Protein AF-A0A6G7ZWE4-F1 (afdb_monomer_lite)

Structure (mmCIF, N/CA/C/O backbone):
data_AF-A0A6G7ZWE4-F1
#
_entry.id   AF-A0A6G7ZWE4-F1
#
loop_
_atom_site.group_PDB
_atom_site.id
_atom_site.type_symbol
_atom_site.label_atom_id
_atom_site.label_alt_id
_atom_site.label_comp_id
_atom_site.label_asym_id
_atom_site.label_entity_id
_atom_site.label_seq_id
_atom_site.pdbx_PDB_ins_code
_atom_site.Cartn_x
_atom_site.Cartn_y
_atom_site.Cartn_z
_atom_site.occupancy
_atom_site.B_iso_or_equiv
_atom_site.auth_seq_id
_atom_site.auth_comp_id
_atom_site.auth_asym_id
_atom_site.auth_atom_id
_atom_site.pdbx_PDB_model_num
ATOM 1 N N . MET A 1 1 ? -1.636 15.949 -19.384 1.00 43.81 1 MET A N 1
ATOM 2 C CA . MET A 1 1 ? -1.842 14.744 -18.552 1.00 43.81 1 MET A CA 1
ATOM 3 C C . MET A 1 1 ? -0.814 13.709 -18.987 1.00 43.81 1 MET A C 1
ATOM 5 O O . MET A 1 1 ? -0.879 13.272 -20.126 1.00 43.81 1 MET A O 1
ATOM 9 N N . ASN A 1 2 ? 0.184 13.415 -18.146 1.00 44.97 2 ASN A N 1
ATOM 10 C CA . ASN A 1 2 ? 1.271 12.473 -18.450 1.00 44.97 2 ASN A CA 1
ATOM 11 C C . ASN A 1 2 ? 0.770 11.028 -18.334 1.00 44.97 2 ASN A C 1
ATOM 13 O O . ASN A 1 2 ? 0.866 10.404 -17.281 1.00 44.97 2 ASN A O 1
ATOM 17 N N . THR A 1 3 ? 0.233 10.492 -19.422 1.00 56.72 3 THR A N 1
ATOM 18 C CA . THR A 1 3 ? -0.353 9.145 -19.495 1.00 56.72 3 THR A CA 1
ATOM 19 C C . THR A 1 3 ? 0.641 8.026 -19.157 1.00 56.72 3 THR A C 1
ATOM 21 O O . THR A 1 3 ? 0.241 6.989 -18.636 1.00 56.72 3 THR A O 1
ATOM 24 N N . SER A 1 4 ? 1.941 8.232 -19.391 1.00 59.88 4 SER A N 1
ATOM 25 C CA . SER A 1 4 ? 2.980 7.220 -19.147 1.00 59.88 4 SER A CA 1
ATOM 26 C C . SER A 1 4 ? 3.257 6.968 -17.662 1.00 59.88 4 SER A C 1
ATOM 28 O O . SER A 1 4 ? 3.540 5.837 -17.284 1.00 59.88 4 SER A O 1
ATOM 30 N N . GLN A 1 5 ? 3.141 7.997 -16.814 1.00 64.31 5 GLN A N 1
ATOM 31 C CA . GLN A 1 5 ? 3.417 7.877 -15.376 1.00 64.31 5 GLN A CA 1
ATOM 32 C C . GLN A 1 5 ? 2.323 7.072 -14.661 1.00 64.31 5 GLN A C 1
ATOM 34 O O . GLN A 1 5 ? 2.614 6.234 -13.811 1.00 64.31 5 GLN A O 1
ATOM 39 N N . SER A 1 6 ? 1.064 7.271 -15.059 1.00 69.19 6 SER A N 1
ATOM 40 C CA . SER A 1 6 ? -0.072 6.512 -14.531 1.00 69.19 6 SER A CA 1
ATOM 41 C C . SER A 1 6 ? -0.009 5.027 -14.903 1.00 69.19 6 SER A C 1
ATOM 43 O O . SER A 1 6 ? -0.357 4.189 -14.080 1.00 69.19 6 SER A O 1
ATOM 45 N N . LEU A 1 7 ? 0.499 4.688 -16.094 1.00 75.19 7 LEU A N 1
ATOM 46 C CA . LEU A 1 7 ? 0.611 3.302 -16.566 1.00 75.19 7 LEU A CA 1
ATOM 47 C C . LEU A 1 7 ? 1.586 2.449 -15.739 1.00 75.19 7 LEU A C 1
ATOM 49 O O . LEU A 1 7 ? 1.312 1.272 -15.508 1.00 75.19 7 LEU A O 1
ATOM 53 N N . GLU A 1 8 ? 2.719 2.999 -15.294 1.00 78.50 8 GLU A N 1
ATOM 54 C CA . GLU A 1 8 ? 3.681 2.242 -14.473 1.00 78.50 8 GLU A CA 1
ATOM 55 C C . GLU A 1 8 ? 3.154 1.982 -13.061 1.00 78.50 8 GLU A C 1
ATOM 57 O O . GLU A 1 8 ? 3.258 0.866 -12.547 1.00 78.50 8 GLU A O 1
ATOM 62 N N . ILE A 1 9 ? 2.527 2.994 -12.463 1.00 83.00 9 ILE A N 1
ATOM 63 C CA . ILE A 1 9 ? 1.901 2.892 -11.144 1.00 83.00 9 ILE A CA 1
ATOM 64 C C . ILE A 1 9 ? 0.737 1.899 -11.189 1.00 83.00 9 ILE A C 1
ATOM 66 O O . ILE A 1 9 ? 0.645 1.017 -10.336 1.00 83.00 9 ILE A O 1
ATOM 70 N N . GLU A 1 10 ? -0.123 1.992 -12.202 1.00 83.38 10 GLU A N 1
ATOM 71 C CA . GLU A 1 10 ? -1.267 1.096 -12.369 1.00 83.38 10 GLU A CA 1
ATOM 72 C C . GLU A 1 10 ? -0.821 -0.360 -12.579 1.00 83.38 10 GLU A C 1
ATOM 74 O O . GLU A 1 10 ? -1.388 -1.274 -11.985 1.00 83.38 10 GLU A O 1
ATOM 79 N N . LYS A 1 11 ? 0.267 -0.598 -13.322 1.00 81.88 11 LYS A N 1
ATOM 80 C CA . LYS A 1 11 ? 0.851 -1.943 -13.454 1.00 81.88 11 LYS A CA 1
ATOM 81 C C . LYS A 1 11 ? 1.455 -2.469 -12.152 1.00 81.88 11 LYS A C 1
ATOM 83 O O . LYS A 1 11 ? 1.368 -3.665 -11.887 1.00 81.88 11 LYS A O 1
ATOM 88 N N . ALA A 1 12 ? 2.102 -1.611 -11.366 1.00 81.69 12 ALA A N 1
ATOM 89 C CA . ALA A 1 12 ? 2.821 -2.025 -10.164 1.00 81.69 12 ALA A CA 1
ATOM 90 C C . ALA A 1 12 ? 1.908 -2.210 -8.943 1.00 81.69 12 ALA A C 1
ATOM 92 O O . ALA A 1 12 ? 2.108 -3.148 -8.172 1.00 81.69 12 ALA A O 1
ATOM 93 N N . ILE A 1 13 ? 0.947 -1.302 -8.752 1.00 86.56 13 ILE A N 1
ATOM 94 C CA . ILE A 1 13 ? 0.083 -1.236 -7.566 1.00 86.56 13 ILE A CA 1
ATOM 95 C C . ILE A 1 13 ? -1.390 -0.934 -7.895 1.00 86.56 13 ILE A C 1
ATOM 97 O O . ILE A 1 13 ? -2.166 -0.674 -6.983 1.00 86.56 13 ILE A O 1
ATOM 101 N N . GLY A 1 14 ? -1.826 -0.987 -9.156 1.00 8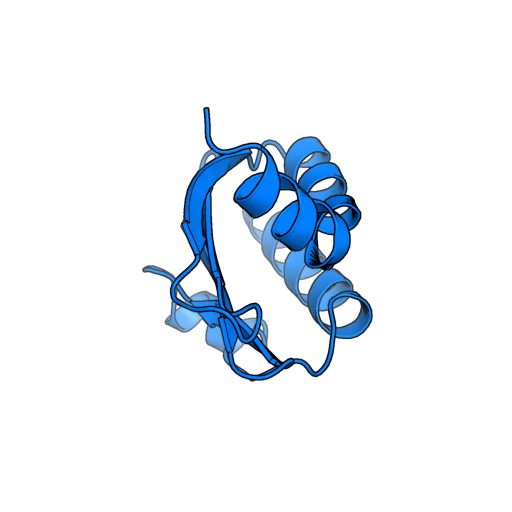7.50 14 GLY A N 1
ATOM 102 C CA . GLY A 1 14 ? -3.227 -0.746 -9.537 1.00 87.50 14 GLY A CA 1
ATOM 103 C C . GLY A 1 14 ? -4.252 -1.613 -8.791 1.00 87.50 14 GLY A C 1
ATOM 104 O O . GLY A 1 14 ? -5.226 -1.060 -8.277 1.00 87.50 14 GLY A O 1
ATOM 105 N N . PRO A 1 15 ? -4.035 -2.936 -8.640 1.00 88.06 15 PRO A N 1
ATOM 106 C CA . PRO A 1 15 ? -4.905 -3.778 -7.816 1.00 88.06 15 PRO A CA 1
ATOM 107 C C . PRO A 1 15 ? -4.970 -3.312 -6.357 1.00 88.06 15 PRO A C 1
ATOM 109 O O . PRO A 1 15 ? -6.039 -3.305 -5.755 1.00 88.06 15 PRO A O 1
ATOM 112 N N . LEU A 1 16 ? -3.841 -2.847 -5.813 1.00 87.88 16 LEU A N 1
ATOM 113 C CA . LEU A 1 16 ? -3.772 -2.335 -4.450 1.00 87.88 16 LEU A CA 1
ATOM 114 C C . LEU A 1 16 ? -4.529 -1.011 -4.303 1.00 87.88 16 LEU A C 1
ATOM 116 O O . LEU A 1 16 ? -5.232 -0.825 -3.319 1.00 87.88 16 LEU A O 1
ATOM 120 N N . ILE A 1 17 ? -4.445 -0.114 -5.291 1.00 89.31 17 ILE A N 1
ATOM 121 C CA . ILE A 1 17 ? -5.232 1.129 -5.312 1.00 89.31 17 ILE A CA 1
ATOM 122 C C . ILE A 1 17 ? -6.731 0.806 -5.275 1.00 89.31 17 ILE A C 1
ATOM 124 O O . ILE A 1 17 ? -7.469 1.433 -4.520 1.00 89.31 17 ILE A O 1
ATOM 128 N N . GLN A 1 18 ? -7.182 -0.194 -6.041 1.00 88.06 18 GLN A N 1
ATOM 129 C CA . GLN A 1 18 ? -8.584 -0.628 -6.022 1.00 88.06 18 GLN A CA 1
ATOM 130 C C . GLN A 1 18 ? -8.987 -1.235 -4.671 1.00 88.06 18 GLN A C 1
ATOM 132 O O . GLN A 1 18 ? -10.055 -0.910 -4.154 1.00 88.06 18 GLN A O 1
ATOM 137 N N . ALA A 1 19 ? -8.131 -2.069 -4.074 1.00 88.38 19 ALA A N 1
ATOM 138 C CA . ALA A 1 19 ? -8.377 -2.642 -2.752 1.00 88.38 19 ALA A CA 1
ATOM 139 C C . ALA A 1 19 ? -8.467 -1.556 -1.665 1.00 88.38 19 ALA A C 1
ATOM 141 O O . ALA A 1 19 ? -9.368 -1.582 -0.832 1.00 88.38 19 ALA A O 1
ATOM 142 N N . LEU A 1 20 ? -7.586 -0.553 -1.710 1.00 89.50 20 LEU A N 1
ATOM 143 C CA . LEU A 1 20 ? -7.602 0.592 -0.797 1.00 89.50 20 LEU A CA 1
ATOM 144 C C . LEU A 1 20 ? -8.844 1.473 -0.990 1.00 89.50 20 LEU A C 1
ATOM 146 O O . LEU A 1 20 ? -9.440 1.913 -0.006 1.00 89.50 20 LEU A O 1
ATOM 150 N N . ALA A 1 21 ? -9.287 1.671 -2.234 1.00 88.88 21 ALA A N 1
ATOM 151 C CA . ALA A 1 21 ? -10.499 2.431 -2.531 1.00 88.88 21 ALA A CA 1
ATOM 152 C C . ALA A 1 21 ? -11.756 1.795 -1.912 1.00 88.88 21 ALA A C 1
ATOM 154 O O . ALA A 1 21 ? -12.646 2.519 -1.466 1.00 88.88 21 ALA A O 1
ATOM 155 N N . ALA A 1 22 ? -11.809 0.461 -1.804 1.00 88.69 22 ALA A N 1
ATOM 156 C CA . ALA A 1 22 ? -12.889 -0.241 -1.102 1.00 88.69 22 ALA A CA 1
ATOM 157 C C . ALA A 1 22 ? -12.943 0.076 0.408 1.00 88.69 22 ALA A C 1
ATOM 159 O O . ALA A 1 22 ? -13.989 -0.093 1.028 1.00 88.69 22 ALA A O 1
ATOM 160 N N . HIS A 1 23 ? -11.845 0.578 0.979 1.00 86.94 23 HIS A N 1
ATOM 161 C CA . HIS A 1 23 ? -11.709 1.008 2.374 1.00 86.94 23 HIS A CA 1
ATOM 162 C C . HIS A 1 23 ? -11.687 2.542 2.524 1.00 86.94 23 HIS A C 1
ATOM 164 O O . HIS A 1 23 ? -11.130 3.079 3.478 1.00 86.94 23 HIS A O 1
ATOM 170 N N . SER A 1 24 ? -12.261 3.278 1.564 1.00 89.25 24 SER A N 1
ATOM 171 C CA . SER A 1 24 ? -12.285 4.753 1.561 1.00 89.25 24 SER A CA 1
ATOM 172 C C . SER A 1 24 ? -10.898 5.414 1.616 1.00 89.25 24 SER A C 1
ATOM 174 O O . SER A 1 24 ? -10.766 6.557 2.056 1.00 89.25 24 SER A O 1
ATOM 176 N N . ILE A 1 25 ? -9.854 4.718 1.158 1.00 91.31 25 ILE A N 1
ATOM 177 C CA . ILE A 1 25 ? -8.507 5.268 1.007 1.00 91.31 25 ILE A CA 1
ATOM 178 C C . ILE A 1 25 ? -8.286 5.589 -0.465 1.00 91.31 25 ILE A C 1
ATOM 180 O O . ILE A 1 25 ? -8.340 4.710 -1.324 1.00 91.31 25 ILE A O 1
ATOM 184 N N . ILE A 1 26 ? -7.996 6.853 -0.758 1.00 90.94 26 ILE A N 1
ATOM 185 C CA . ILE A 1 26 ? -7.786 7.334 -2.122 1.00 90.94 26 ILE A CA 1
ATOM 186 C C . ILE A 1 26 ? -6.342 7.776 -2.330 1.00 90.94 26 ILE A C 1
ATOM 188 O O . ILE A 1 26 ? -5.703 8.321 -1.428 1.00 90.94 26 ILE A O 1
ATOM 192 N N . ALA A 1 27 ? -5.825 7.569 -3.539 1.00 91.00 27 ALA A N 1
ATOM 193 C CA . ALA A 1 27 ? -4.565 8.171 -3.947 1.00 91.00 27 ALA A CA 1
ATOM 194 C C . ALA A 1 27 ? -4.775 9.681 -4.151 1.00 91.00 27 ALA A C 1
ATOM 196 O O . ALA A 1 27 ? -5.611 10.093 -4.953 1.00 91.00 27 ALA A O 1
ATOM 197 N N . VAL A 1 28 ? -4.021 10.503 -3.424 1.00 90.44 28 VAL A N 1
ATOM 198 C CA . VAL A 1 28 ? -4.110 11.976 -3.468 1.00 90.44 28 VAL A CA 1
ATOM 199 C C . VAL A 1 28 ? -2.957 12.623 -4.227 1.00 90.44 28 VAL A C 1
ATOM 201 O O . VAL A 1 28 ? -3.020 13.800 -4.570 1.00 90.44 28 VAL A O 1
ATOM 204 N N . GLY A 1 29 ? -1.901 11.865 -4.510 1.00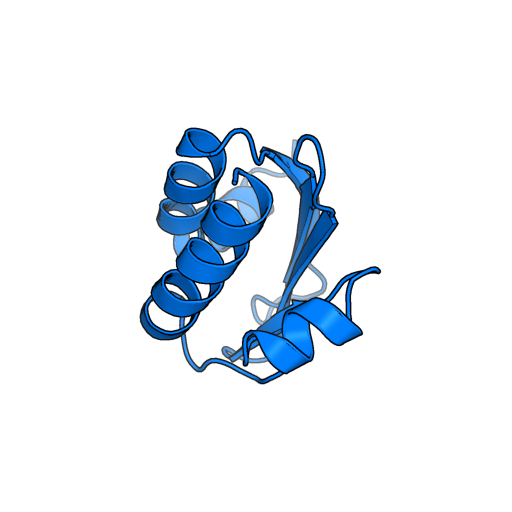 87.50 29 GLY A N 1
ATOM 205 C CA . GLY A 1 29 ? -0.757 12.349 -5.268 1.00 87.50 29 GLY A CA 1
ATOM 206 C C . GLY A 1 29 ? 0.118 11.203 -5.740 1.00 87.50 29 GLY A C 1
ATOM 207 O O . GLY A 1 29 ? 0.182 10.154 -5.104 1.00 87.50 29 GLY A O 1
ATOM 208 N N . SER A 1 30 ? 0.797 11.408 -6.861 1.00 89.44 30 SER A N 1
ATOM 209 C CA . SER A 1 30 ? 1.816 10.480 -7.336 1.00 89.44 30 SER A CA 1
ATOM 210 C C . SER A 1 30 ? 2.980 11.238 -7.951 1.00 89.44 30 SER A C 1
ATOM 212 O O . SER A 1 30 ? 2.791 12.272 -8.592 1.00 89.44 30 SER A O 1
ATOM 214 N N . GLN A 1 31 ? 4.181 10.722 -7.736 1.00 87.31 31 GLN A N 1
ATOM 215 C CA . GLN A 1 31 ? 5.416 11.257 -8.278 1.00 87.31 31 GLN A CA 1
ATOM 216 C C . GLN A 1 31 ? 6.262 10.094 -8.780 1.00 87.31 31 GLN A C 1
ATOM 218 O O . GLN A 1 31 ? 6.569 9.179 -8.027 1.00 87.31 31 GLN A O 1
ATOM 223 N N . VAL A 1 32 ? 6.644 10.128 -10.051 1.00 83.62 32 VAL A N 1
ATOM 224 C CA . VAL A 1 32 ? 7.623 9.192 -10.617 1.00 83.62 32 VAL A CA 1
ATOM 225 C C . VAL A 1 32 ? 8.962 9.913 -10.640 1.00 83.62 32 VAL A C 1
ATOM 227 O O . VAL A 1 32 ? 9.041 11.014 -11.189 1.00 83.62 32 VAL A O 1
ATOM 230 N N . SER A 1 33 ? 9.978 9.332 -10.006 1.00 76.44 33 SER A N 1
ATOM 231 C CA . SER A 1 33 ? 11.267 10.002 -9.798 1.00 76.44 33 SER A CA 1
ATOM 232 C C . SER A 1 33 ? 12.256 9.784 -10.942 1.00 76.44 33 SER A C 1
ATOM 234 O O . SER A 1 33 ? 13.059 10.674 -11.207 1.00 76.44 33 SER A O 1
ATOM 236 N N . ASP A 1 34 ? 12.208 8.651 -11.651 1.00 73.56 34 ASP A N 1
ATOM 237 C CA . ASP A 1 34 ? 13.189 8.339 -12.698 1.00 73.56 34 ASP A CA 1
ATOM 238 C C . ASP A 1 34 ? 12.749 7.207 -13.649 1.00 73.56 34 ASP A C 1
ATOM 240 O O . ASP A 1 34 ? 11.686 6.608 -13.499 1.00 73.56 34 ASP A O 1
ATOM 244 N N . SER A 1 35 ? 13.588 6.925 -14.655 1.00 67.31 35 SER A N 1
ATOM 245 C CA . SER A 1 35 ? 13.356 5.922 -15.708 1.00 67.31 35 SER A CA 1
ATOM 246 C C . SER A 1 35 ? 13.520 4.458 -15.268 1.00 67.31 35 SER A C 1
ATOM 248 O O . SER A 1 35 ? 13.249 3.565 -16.065 1.00 67.31 35 SER A O 1
ATOM 250 N N . PHE A 1 36 ? 13.953 4.185 -14.035 1.00 70.00 36 PHE A N 1
ATOM 251 C CA . PHE A 1 36 ? 14.028 2.838 -13.456 1.00 70.00 36 PHE A CA 1
ATOM 252 C C . PHE A 1 36 ? 12.714 2.410 -12.777 1.00 70.00 36 PHE A C 1
ATOM 254 O O . PHE A 1 36 ? 12.673 1.380 -12.100 1.00 70.00 36 PHE A O 1
ATOM 261 N N . GLY A 1 37 ? 11.631 3.173 -12.967 1.00 76.25 37 GLY A N 1
ATOM 262 C CA . GLY A 1 37 ? 10.302 2.836 -12.460 1.00 76.25 37 GLY A CA 1
ATOM 263 C C . GLY A 1 37 ? 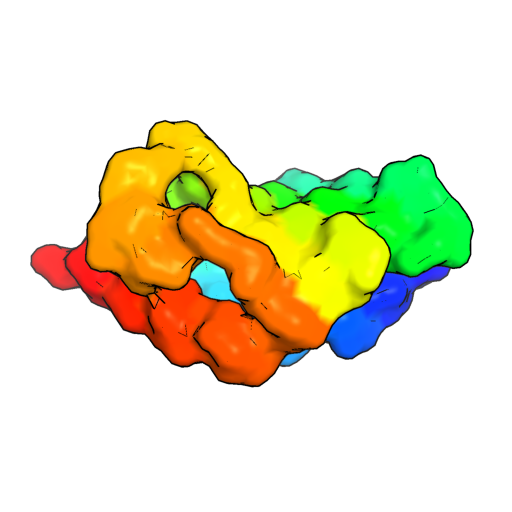10.147 3.069 -10.957 1.00 76.25 37 GLY A C 1
ATOM 264 O O . GLY A 1 37 ? 9.319 2.411 -10.321 1.00 76.25 37 GLY A O 1
ATOM 265 N N . ASN A 1 38 ? 10.943 3.971 -10.371 1.00 87.75 38 ASN A N 1
ATOM 266 C CA . ASN A 1 38 ? 10.749 4.398 -8.988 1.00 87.75 38 ASN A CA 1
ATOM 267 C C . ASN A 1 38 ? 9.637 5.435 -8.920 1.00 87.75 38 ASN A C 1
ATOM 269 O O . ASN A 1 38 ? 9.592 6.399 -9.693 1.00 87.75 38 ASN A O 1
ATOM 273 N N . PHE A 1 39 ? 8.749 5.254 -7.955 1.00 89.62 39 PHE A N 1
ATOM 274 C CA . PHE A 1 39 ? 7.620 6.143 -7.772 1.00 89.62 39 PHE A CA 1
ATOM 275 C C . PHE A 1 39 ? 7.240 6.260 -6.308 1.00 89.62 39 PHE A C 1
ATOM 277 O O . PHE A 1 39 ? 7.541 5.398 -5.491 1.00 89.62 39 PHE A O 1
ATOM 284 N N . VAL A 1 40 ? 6.510 7.316 -5.998 1.00 90.75 40 VAL A N 1
ATOM 285 C CA . VAL A 1 40 ? 5.848 7.531 -4.723 1.00 90.75 40 VAL A CA 1
ATOM 286 C C . VAL A 1 40 ? 4.383 7.792 -5.012 1.00 90.75 40 VAL A C 1
ATOM 288 O O . VAL A 1 40 ? 4.053 8.591 -5.888 1.00 90.75 40 VAL A O 1
ATOM 291 N N . VAL A 1 41 ? 3.497 7.119 -4.288 1.00 91.81 41 VAL A N 1
ATOM 292 C CA . VAL A 1 41 ? 2.058 7.377 -4.326 1.00 91.81 41 VAL A CA 1
ATOM 293 C C . VAL A 1 41 ? 1.588 7.671 -2.918 1.00 91.81 41 VAL A C 1
ATOM 295 O O . VAL A 1 41 ? 1.751 6.850 -2.022 1.00 91.81 41 VAL A O 1
ATOM 298 N N . SER A 1 42 ? 1.008 8.849 -2.738 1.00 92.69 42 SER A N 1
ATOM 299 C CA . SER A 1 42 ? 0.441 9.302 -1.476 1.00 92.69 42 SER A CA 1
ATOM 300 C C . SER A 1 42 ? -1.025 8.913 -1.404 1.00 92.69 42 SER A C 1
ATOM 302 O O . SER A 1 42 ? -1.788 9.180 -2.335 1.00 92.69 42 SER A O 1
ATOM 304 N N . PHE A 1 43 ? -1.419 8.335 -0.280 1.00 92.62 43 PHE A N 1
ATOM 305 C CA . PHE A 1 43 ? -2.768 7.887 0.013 1.00 92.62 43 PHE A CA 1
ATOM 306 C C . PHE A 1 43 ? -3.321 8.616 1.228 1.00 92.62 43 PHE A C 1
ATOM 308 O O . PHE A 1 43 ? -2.614 8.849 2.209 1.00 92.62 43 PHE A O 1
ATOM 31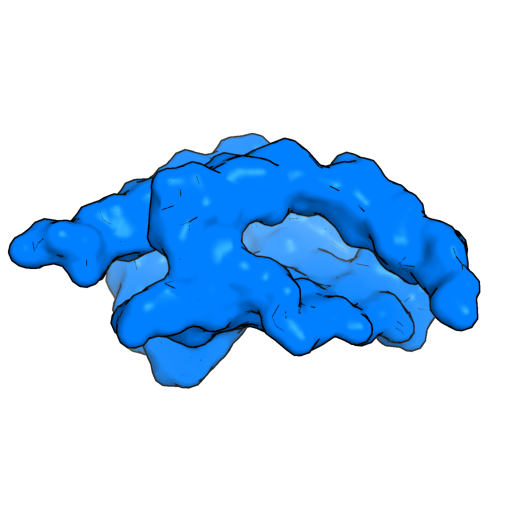5 N N . ARG A 1 44 ? -4.611 8.940 1.166 1.00 90.62 44 ARG A N 1
ATOM 316 C CA . ARG A 1 44 ? -5.351 9.551 2.264 1.00 90.62 44 ARG A CA 1
ATOM 317 C C . ARG A 1 44 ? -6.690 8.845 2.428 1.00 90.62 44 ARG A C 1
ATOM 319 O O . ARG A 1 44 ? -7.437 8.696 1.463 1.00 90.62 44 ARG A O 1
ATOM 326 N N . GLY A 1 45 ? -6.970 8.413 3.649 1.00 87.69 45 GLY A N 1
ATOM 327 C CA . GLY A 1 45 ? -8.283 7.965 4.102 1.00 87.69 45 GLY A CA 1
ATOM 328 C C . GLY A 1 45 ? -8.858 8.915 5.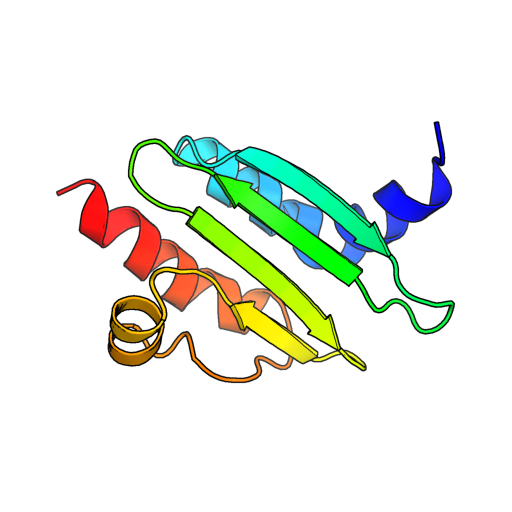152 1.00 87.69 45 GLY A C 1
ATOM 329 O O . GLY A 1 45 ? -8.285 9.967 5.429 1.00 87.69 45 GLY A O 1
ATOM 330 N N . ALA A 1 46 ? -9.982 8.530 5.760 1.00 82.44 46 ALA A N 1
ATOM 331 C CA . ALA A 1 46 ? -10.645 9.328 6.797 1.00 82.44 46 ALA A CA 1
ATOM 332 C C . ALA A 1 46 ? -9.768 9.556 8.044 1.00 82.44 46 ALA A C 1
ATOM 334 O O . ALA A 1 46 ? -9.810 10.630 8.640 1.00 82.44 46 ALA A O 1
ATOM 335 N N . SER A 1 47 ? -8.959 8.558 8.411 1.00 81.75 47 SER A N 1
ATOM 336 C CA . SER A 1 47 ? -8.128 8.581 9.624 1.00 81.75 47 SER A CA 1
ATOM 337 C C . SER A 1 47 ? -6.693 8.113 9.389 1.00 81.75 47 SER A C 1
ATOM 339 O O . SER A 1 47 ? -5.970 7.918 10.351 1.00 81.75 47 SER A O 1
ATOM 341 N N . LYS A 1 48 ? -6.290 7.902 8.130 1.00 85.06 48 LYS A N 1
ATOM 342 C CA . LYS A 1 48 ? -4.972 7.364 7.770 1.00 85.06 48 LYS A CA 1
ATOM 343 C C . LYS A 1 48 ? -4.340 8.179 6.667 1.00 85.06 48 LYS A C 1
ATOM 345 O O . LYS A 1 48 ? -4.997 8.491 5.670 1.00 85.06 48 LYS A O 1
ATOM 350 N N . GLU A 1 49 ? -3.050 8.434 6.798 1.00 90.31 49 GLU A N 1
ATOM 351 C CA . GLU A 1 49 ? -2.244 9.001 5.725 1.00 90.31 49 GLU A CA 1
ATOM 352 C C . GLU A 1 49 ? -0.931 8.236 5.613 1.00 90.31 49 GLU A C 1
ATOM 354 O O . GLU A 1 49 ? -0.189 8.082 6.581 1.00 90.31 49 GLU A O 1
ATOM 359 N N . PHE A 1 50 ? -0.647 7.739 4.414 1.00 92.38 50 PHE A N 1
ATOM 360 C CA . PHE A 1 50 ? 0.570 6.986 4.143 1.00 92.38 50 PHE A CA 1
ATOM 361 C C . PHE A 1 50 ? 0.972 7.125 2.680 1.00 92.38 50 PHE A C 1
ATOM 363 O O . PHE A 1 50 ? 0.239 7.634 1.834 1.00 92.38 50 PHE A O 1
ATOM 370 N N . GLN A 1 51 ? 2.173 6.671 2.377 1.00 92.94 51 GLN A N 1
ATOM 371 C CA . GLN A 1 51 ? 2.789 6.724 1.070 1.00 92.94 51 GLN A CA 1
ATOM 372 C C . GLN A 1 51 ? 3.331 5.344 0.734 1.00 92.94 51 GLN A C 1
ATOM 374 O O . GLN A 1 51 ? 3.936 4.683 1.576 1.00 92.94 51 GLN A O 1
ATOM 379 N N . ILE A 1 52 ? 3.137 4.923 -0.509 1.00 92.25 52 ILE A N 1
ATOM 380 C CA . ILE A 1 52 ? 3.792 3.746 -1.065 1.00 92.25 52 ILE A CA 1
ATOM 381 C C . ILE A 1 52 ? 4.922 4.236 -1.950 1.00 92.25 52 ILE A C 1
ATOM 383 O O . ILE A 1 52 ? 4.695 4.925 -2.943 1.00 92.25 52 ILE A O 1
ATOM 387 N N . ILE A 1 53 ? 6.135 3.865 -1.576 1.00 91.56 53 ILE A N 1
ATOM 388 C CA . ILE A 1 53 ? 7.364 4.214 -2.268 1.00 91.56 53 ILE A CA 1
ATOM 389 C C . ILE A 1 53 ? 7.868 2.948 -2.945 1.00 91.56 53 ILE A C 1
ATOM 391 O O . ILE A 1 53 ? 8.064 1.927 -2.292 1.00 91.56 53 ILE A O 1
ATOM 395 N N . ARG A 1 54 ? 8.080 3.006 -4.254 1.00 89.75 54 ARG A N 1
ATOM 396 C CA . ARG A 1 54 ? 8.817 1.994 -4.996 1.00 89.75 54 ARG A CA 1
ATOM 397 C C . ARG A 1 54 ? 10.242 2.477 -5.201 1.00 89.75 54 ARG A C 1
ATOM 399 O O . ARG A 1 54 ? 10.444 3.474 -5.889 1.00 89.75 54 ARG A O 1
ATOM 406 N N . ASP A 1 55 ? 11.195 1.735 -4.655 1.00 87.94 55 ASP A N 1
ATOM 407 C CA . ASP A 1 55 ? 12.626 1.949 -4.854 1.00 87.94 55 ASP A CA 1
ATOM 408 C C . ASP A 1 55 ? 13.271 0.656 -5.361 1.00 87.94 55 ASP A C 1
ATOM 410 O O . ASP A 1 55 ? 13.215 -0.384 -4.707 1.00 87.94 55 ASP A O 1
ATOM 414 N N . ARG A 1 56 ? 13.833 0.695 -6.573 1.00 83.69 56 ARG A N 1
ATOM 415 C CA . ARG A 1 56 ? 14.605 -0.393 -7.200 1.00 83.69 56 ARG A CA 1
ATOM 416 C C . ARG A 1 56 ? 13.907 -1.761 -7.161 1.00 83.69 56 ARG A C 1
ATOM 418 O O . ARG A 1 56 ? 14.538 -2.799 -6.982 1.00 83.69 56 ARG A O 1
ATOM 425 N N . GLY A 1 57 ? 12.586 -1.761 -7.352 1.00 83.38 57 GLY A N 1
ATOM 426 C CA . GLY A 1 57 ? 11.748 -2.966 -7.354 1.00 83.38 57 GLY A CA 1
ATOM 427 C C . GLY A 1 57 ? 11.218 -3.390 -5.983 1.00 83.38 57 GLY A C 1
ATOM 428 O O . GLY A 1 57 ? 10.370 -4.275 -5.926 1.00 83.38 57 GLY A O 1
ATOM 429 N N . GLN A 1 58 ? 11.644 -2.737 -4.904 1.00 89.31 58 GLN A N 1
ATOM 430 C CA . GLN A 1 58 ? 11.087 -2.914 -3.569 1.00 89.31 58 GLN A CA 1
ATOM 431 C C . GLN A 1 58 ? 9.984 -1.887 -3.313 1.00 89.31 58 GLN A C 1
ATOM 433 O O . GLN A 1 58 ? 10.039 -0.767 -3.812 1.00 89.31 58 GLN A O 1
ATOM 438 N N . LEU A 1 59 ? 8.977 -2.275 -2.538 1.00 90.94 59 LEU A N 1
ATOM 439 C CA . LEU A 1 59 ? 7.906 -1.411 -2.059 1.00 90.94 59 LEU A CA 1
ATOM 440 C C . LEU A 1 59 ? 8.108 -1.128 -0.575 1.00 90.94 59 LEU A C 1
ATOM 442 O O . LEU A 1 59 ? 8.377 -2.037 0.205 1.00 90.94 59 LEU A O 1
ATOM 446 N N . ILE A 1 60 ? 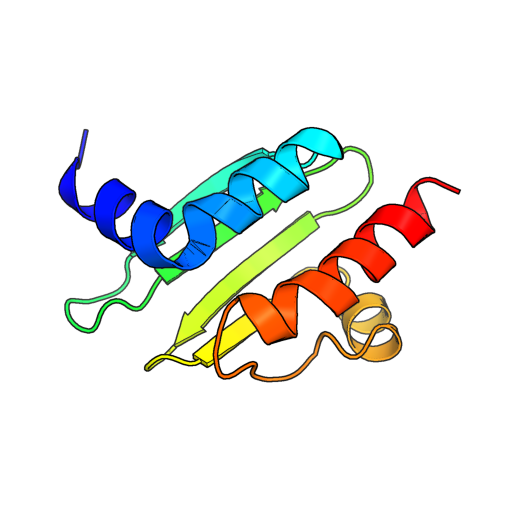7.952 0.125 -0.186 1.00 91.44 60 ILE A N 1
ATOM 447 C CA . ILE A 1 60 ? 8.105 0.605 1.181 1.00 91.44 60 ILE A CA 1
ATOM 448 C C . ILE A 1 60 ? 6.856 1.410 1.517 1.00 91.44 60 ILE A C 1
ATOM 450 O O . ILE A 1 60 ? 6.382 2.193 0.691 1.00 91.44 60 ILE A O 1
ATOM 454 N N . VAL A 1 61 ? 6.327 1.225 2.725 1.00 92.44 61 VAL A N 1
ATOM 455 C CA . VAL A 1 61 ? 5.264 2.083 3.252 1.00 92.44 61 VAL A CA 1
ATOM 456 C C . VAL A 1 61 ? 5.887 3.112 4.178 1.00 92.44 61 VAL A C 1
ATOM 458 O O . VAL A 1 61 ? 6.542 2.762 5.157 1.00 92.44 61 VAL A O 1
ATOM 461 N N . GLY A 1 62 ? 5.696 4.383 3.848 1.00 90.25 62 GLY A N 1
ATOM 462 C CA . GLY A 1 62 ? 6.103 5.517 4.669 1.00 90.25 62 GLY A CA 1
ATOM 463 C C . GLY A 1 62 ? 4.901 6.371 5.045 1.00 90.25 62 GLY A C 1
ATOM 464 O O . GLY A 1 62 ? 3.824 6.220 4.479 1.00 90.25 62 GLY A O 1
ATOM 465 N N . GLY A 1 63 ? 5.066 7.284 5.993 1.00 87.00 63 GLY A N 1
ATOM 466 C CA . GLY A 1 63 ? 4.003 8.211 6.363 1.00 87.00 63 GLY A CA 1
ATOM 467 C C . GLY A 1 63 ? 4.209 8.832 7.740 1.00 87.00 63 GLY A C 1
ATOM 468 O O . GLY A 1 63 ? 5.133 8.441 8.456 1.00 87.00 63 GLY A O 1
ATOM 469 N N . PRO A 1 64 ? 3.347 9.790 8.115 1.00 82.12 64 PRO A N 1
ATOM 470 C CA . PRO A 1 64 ? 3.356 10.400 9.443 1.00 82.12 64 PRO A CA 1
ATOM 471 C C . PRO A 1 64 ? 3.123 9.379 10.571 1.00 82.12 64 PRO A C 1
ATOM 473 O O . PRO A 1 64 ? 3.681 9.529 11.654 1.00 82.12 64 PRO A O 1
ATOM 476 N N . GLU A 1 65 ? 2.371 8.304 10.315 1.00 83.06 65 GLU A N 1
ATOM 477 C CA . GLU A 1 65 ? 2.039 7.252 11.291 1.00 83.06 65 GLU A CA 1
ATOM 478 C C . GLU A 1 65 ? 3.132 6.167 11.399 1.00 83.06 65 GLU A C 1
ATOM 480 O O . GLU A 1 65 ? 2.851 4.970 11.470 1.00 83.06 65 GLU A O 1
ATOM 485 N N . GLN A 1 66 ? 4.409 6.565 11.400 1.00 83.94 66 GLN A N 1
ATOM 486 C CA . GLN A 1 66 ? 5.550 5.639 11.352 1.00 83.94 66 GLN A CA 1
ATOM 487 C C . GLN A 1 66 ? 5.517 4.579 12.465 1.00 83.94 66 GLN A C 1
ATOM 489 O O . GLN A 1 66 ? 5.793 3.409 12.209 1.00 83.94 66 GLN A O 1
ATOM 494 N N . GLN A 1 67 ? 5.152 4.969 13.689 1.00 84.69 67 GLN A N 1
ATOM 495 C CA . GLN A 1 67 ? 5.104 4.055 14.832 1.00 84.69 67 GLN A CA 1
ATOM 496 C C . GLN A 1 67 ? 4.017 2.980 14.670 1.00 84.69 67 GLN A C 1
ATOM 498 O O . GLN A 1 67 ? 4.228 1.824 15.032 1.00 84.69 67 GLN A O 1
ATOM 503 N N . GLU A 1 68 ? 2.871 3.328 14.085 1.00 85.69 68 GLU A N 1
ATOM 504 C CA . GLU A 1 68 ? 1.803 2.364 13.802 1.00 85.69 68 GLU A CA 1
ATOM 505 C C . GLU A 1 68 ? 2.167 1.439 12.644 1.00 85.69 68 GLU A C 1
ATOM 507 O O . GLU A 1 68 ? 1.901 0.238 12.706 1.00 85.69 68 GLU A O 1
ATOM 512 N N . LEU A 1 69 ? 2.824 1.977 11.614 1.00 86.94 69 LEU A N 1
ATOM 513 C CA . LEU A 1 69 ? 3.357 1.187 10.507 1.00 86.94 69 LEU A CA 1
ATOM 514 C C . LEU A 1 69 ? 4.413 0.187 10.998 1.00 86.94 69 LEU A C 1
ATOM 516 O O . LEU A 1 69 ? 4.427 -0.959 10.552 1.00 86.94 69 LEU A O 1
ATOM 520 N N . GLU A 1 70 ? 5.267 0.577 11.944 1.00 88.31 70 GLU A N 1
ATOM 521 C CA . GLU A 1 70 ? 6.252 -0.321 12.552 1.00 88.31 70 GLU A CA 1
ATOM 522 C C . GLU A 1 70 ? 5.580 -1.437 13.360 1.00 88.31 70 GLU A C 1
ATOM 524 O O . GLU A 1 70 ? 5.878 -2.613 13.145 1.00 88.31 70 GLU A O 1
ATOM 529 N N . GLN A 1 71 ? 4.600 -1.102 14.207 1.00 87.12 71 GLN A N 1
ATOM 530 C CA . GLN A 1 71 ? 3.827 -2.100 14.959 1.00 87.12 71 GLN A CA 1
ATOM 531 C C . GLN A 1 71 ? 3.031 -3.049 14.054 1.00 87.12 71 GLN A C 1
ATOM 533 O O . GLN A 1 71 ? 2.795 -4.201 14.420 1.00 87.12 71 GLN A O 1
ATOM 538 N N . ALA A 1 72 ? 2.617 -2.583 12.876 1.00 86.12 72 ALA A N 1
ATOM 539 C CA . ALA A 1 72 ? 1.954 -3.395 11.863 1.00 86.12 72 ALA A CA 1
ATOM 540 C C . ALA A 1 72 ? 2.926 -4.213 10.991 1.00 86.12 72 ALA A C 1
ATOM 542 O O . ALA A 1 72 ? 2.482 -4.949 10.110 1.00 86.12 72 ALA A O 1
ATOM 543 N N . GLY A 1 73 ? 4.242 -4.087 11.196 1.00 86.94 73 GLY A N 1
ATOM 544 C CA . GLY A 1 73 ? 5.255 -4.754 10.375 1.00 86.94 73 GLY A CA 1
ATOM 545 C C . GLY A 1 73 ? 5.351 -4.211 8.944 1.00 86.94 73 GLY A C 1
ATOM 546 O O . GLY A 1 73 ? 5.895 -4.887 8.071 1.00 86.94 73 GLY A O 1
ATOM 547 N N . LEU A 1 74 ? 4.825 -3.007 8.698 1.00 89.94 74 LEU A N 1
ATOM 548 C CA . LEU A 1 74 ? 4.854 -2.293 7.417 1.00 89.94 74 LEU A CA 1
ATOM 549 C C . LEU A 1 74 ? 6.102 -1.426 7.241 1.00 89.94 74 LEU A C 1
ATOM 551 O O . LEU A 1 74 ? 6.422 -1.044 6.116 1.00 89.94 74 LEU A O 1
ATOM 555 N N . PHE A 1 75 ? 6.841 -1.162 8.322 1.00 86.94 75 PHE A N 1
ATOM 556 C CA . PHE A 1 75 ? 8.106 -0.427 8.288 1.00 86.94 75 PHE A CA 1
ATOM 557 C C . PHE A 1 75 ? 9.274 -1.309 7.803 1.00 86.94 75 PHE A C 1
ATOM 559 O O . PHE A 1 75 ? 10.258 -1.546 8.500 1.00 86.94 75 PHE A O 1
ATOM 566 N N . ARG A 1 76 ? 9.135 -1.868 6.598 1.00 88.62 76 ARG A N 1
ATOM 567 C CA . ARG A 1 76 ? 10.145 -2.696 5.927 1.00 88.62 76 ARG A CA 1
ATOM 568 C C . ARG A 1 76 ? 9.994 -2.616 4.412 1.00 88.62 76 ARG A C 1
ATOM 570 O O . ARG A 1 76 ? 8.953 -2.220 3.896 1.00 88.62 76 ARG A O 1
ATOM 577 N N . ALA A 1 77 ? 11.026 -3.060 3.702 1.00 90.44 77 ALA A N 1
ATOM 578 C CA . ALA A 1 77 ? 10.943 -3.287 2.269 1.00 90.44 77 ALA A CA 1
ATOM 579 C C . ALA A 1 77 ? 10.198 -4.599 1.967 1.00 90.44 77 ALA A C 1
ATOM 581 O O . ALA A 1 77 ? 10.474 -5.650 2.561 1.00 90.44 77 ALA A O 1
ATOM 582 N N . PHE A 1 78 ? 9.277 -4.530 1.013 1.00 90.69 78 PHE A N 1
ATOM 583 C CA . PHE A 1 78 ? 8.544 -5.652 0.445 1.00 90.69 78 PHE A CA 1
ATOM 584 C C . PHE A 1 78 ? 9.023 -5.880 -0.991 1.00 90.69 78 PHE A C 1
ATOM 586 O O . PHE A 1 78 ? 9.120 -4.924 -1.758 1.00 90.69 78 PHE A O 1
ATOM 593 N N . PRO A 1 79 ? 9.306 -7.119 -1.409 1.00 86.31 79 PRO A N 1
ATOM 594 C CA . PRO A 1 79 ? 9.781 -7.396 -2.767 1.00 86.31 79 PRO A CA 1
ATOM 595 C C . PRO A 1 79 ? 8.674 -7.266 -3.830 1.00 86.31 79 PRO A C 1
ATOM 597 O O . PRO A 1 79 ? 8.958 -7.294 -5.025 1.00 86.31 79 PRO A O 1
ATOM 600 N N . GLY A 1 80 ? 7.408 -7.124 -3.425 1.00 82.44 80 GLY A N 1
ATOM 601 C CA . GLY A 1 80 ? 6.292 -6.935 -4.344 1.00 82.44 80 GLY A CA 1
ATOM 602 C C . GLY A 1 80 ? 4.960 -6.692 -3.639 1.00 82.44 80 GLY A C 1
ATOM 603 O O . GLY A 1 80 ? 4.840 -6.840 -2.423 1.00 82.44 80 GLY A O 1
ATOM 604 N N . PHE A 1 81 ? 3.939 -6.328 -4.422 1.00 82.88 81 PHE A N 1
ATOM 605 C CA . PHE A 1 81 ? 2.646 -5.902 -3.878 1.00 82.88 81 PHE A CA 1
ATOM 606 C C . PHE A 1 81 ? 1.917 -7.014 -3.114 1.00 82.88 81 PHE A C 1
ATOM 608 O O . PHE A 1 81 ? 1.257 -6.714 -2.132 1.00 82.88 81 PHE A O 1
ATOM 615 N N . ARG A 1 82 ? 2.053 -8.288 -3.518 1.00 83.81 82 ARG A N 1
ATOM 616 C CA . ARG A 1 82 ? 1.358 -9.411 -2.857 1.00 83.81 82 ARG A CA 1
ATOM 617 C C . ARG A 1 82 ? 1.757 -9.575 -1.392 1.00 83.81 82 ARG A C 1
ATOM 619 O O . ARG A 1 82 ? 0.920 -9.911 -0.564 1.00 83.81 82 ARG A O 1
ATOM 626 N N . GLU A 1 83 ? 3.029 -9.338 -1.079 1.00 86.00 83 GLU A N 1
ATOM 627 C CA . GLU A 1 83 ? 3.525 -9.422 0.299 1.00 86.00 83 GLU A CA 1
ATOM 628 C C . GLU A 1 83 ? 3.170 -8.178 1.115 1.00 86.00 83 GLU A C 1
ATOM 630 O O . GLU A 1 83 ? 2.998 -8.274 2.325 1.00 86.00 83 GLU A O 1
ATOM 635 N N . LEU A 1 84 ? 3.020 -7.028 0.453 1.00 89.81 84 LEU A N 1
ATOM 636 C CA . LEU A 1 84 ? 2.602 -5.779 1.081 1.00 89.81 84 LEU A CA 1
ATOM 637 C C . LEU A 1 84 ? 1.086 -5.725 1.348 1.00 89.81 84 LEU A C 1
ATOM 639 O O . LEU A 1 84 ? 0.655 -5.197 2.368 1.00 89.81 84 LEU A O 1
ATOM 643 N N . GLU A 1 85 ? 0.271 -6.251 0.437 1.00 89.06 85 GLU A N 1
ATOM 644 C CA . GLU A 1 85 ? -1.190 -6.123 0.450 1.00 89.06 85 GLU A CA 1
ATOM 645 C C . GLU A 1 85 ? -1.805 -6.650 1.748 1.00 89.06 85 GLU A C 1
ATOM 647 O O . GLU A 1 85 ? -2.598 -5.958 2.381 1.00 89.06 85 GLU A O 1
ATOM 652 N N . THR A 1 86 ? -1.410 -7.850 2.176 1.00 88.94 86 THR A N 1
ATOM 653 C CA . THR A 1 86 ? -1.970 -8.488 3.377 1.00 88.94 86 THR A CA 1
ATOM 654 C C . THR A 1 86 ? -1.741 -7.660 4.651 1.00 88.94 86 THR A C 1
ATOM 656 O O . THR A 1 86 ? -2.734 -7.297 5.292 1.00 88.94 86 THR A O 1
ATOM 659 N N . PRO A 1 87 ? -0.493 -7.319 5.041 1.00 90.12 87 PRO A N 1
ATOM 660 C CA . PRO A 1 87 ? -0.257 -6.513 6.238 1.00 90.12 87 PRO A CA 1
ATOM 661 C C . PRO A 1 87 ? -0.827 -5.098 6.101 1.00 90.12 87 PRO A C 1
ATOM 663 O O . PRO A 1 87 ? -1.353 -4.557 7.075 1.00 90.12 87 PRO A O 1
ATOM 666 N N . LEU A 1 88 ? -0.805 -4.511 4.897 1.00 89.75 88 LEU A N 1
ATOM 667 C CA . LEU A 1 88 ? -1.347 -3.171 4.679 1.00 89.75 88 LEU A CA 1
ATOM 668 C C . LEU A 1 88 ? -2.858 -3.164 4.898 1.00 89.75 88 LEU A C 1
ATOM 670 O O . LEU A 1 88 ? -3.378 -2.293 5.589 1.00 89.75 88 LEU A O 1
ATOM 674 N N . MET A 1 89 ? -3.562 -4.173 4.389 1.00 89.25 89 MET A N 1
ATOM 675 C CA . MET A 1 89 ? -5.008 -4.272 4.552 1.00 89.25 89 MET A CA 1
ATOM 676 C C . MET A 1 89 ? -5.426 -4.608 5.978 1.00 89.25 89 MET A C 1
ATOM 678 O O . MET A 1 89 ? -6.444 -4.102 6.447 1.00 89.25 89 MET A O 1
ATOM 682 N N . GLN A 1 90 ? -4.637 -5.407 6.698 1.00 89.50 90 GLN A N 1
ATOM 683 C CA . GLN A 1 90 ? -4.854 -5.620 8.128 1.00 89.50 90 GLN A CA 1
ATOM 684 C C . GLN A 1 90 ? -4.699 -4.321 8.921 1.00 89.50 90 GLN A C 1
ATOM 686 O O . GLN A 1 90 ? -5.546 -4.013 9.760 1.00 89.50 90 GLN A O 1
ATOM 691 N N . TRP A 1 91 ? -3.660 -3.534 8.632 1.00 89.19 91 TRP A N 1
ATOM 692 C CA . TRP A 1 91 ? -3.459 -2.238 9.272 1.00 89.19 91 TRP A CA 1
ATOM 693 C C . TRP A 1 91 ? -4.583 -1.257 8.941 1.00 89.19 91 TRP A C 1
ATOM 695 O O . TRP A 1 91 ? -5.075 -0.582 9.840 1.00 89.19 91 TRP A O 1
ATOM 705 N N . VAL A 1 92 ? -5.027 -1.192 7.683 1.00 87.81 92 VAL A N 1
ATOM 706 C CA . VAL A 1 92 ? -6.154 -0.344 7.264 1.00 87.81 92 VAL A CA 1
ATOM 707 C C . VAL A 1 92 ? -7.424 -0.688 8.042 1.00 87.81 92 VAL A C 1
ATOM 709 O O . VAL A 1 92 ? -7.998 0.197 8.669 1.00 87.81 92 VAL A O 1
ATOM 712 N N . LYS A 1 93 ? -7.797 -1.973 8.094 1.00 85.50 93 LYS A N 1
ATOM 713 C CA . LYS A 1 93 ? -8.998 -2.442 8.805 1.00 85.50 93 LYS A CA 1
ATOM 714 C C . LYS A 1 93 ? -8.950 -2.182 10.309 1.00 85.50 93 LYS A C 1
ATOM 716 O O . LYS A 1 93 ? -9.987 -1.981 10.927 1.00 85.50 93 LYS A O 1
ATOM 721 N N . ARG A 1 94 ? -7.758 -2.197 10.914 1.00 80.88 94 ARG A N 1
ATOM 722 C CA . ARG A 1 94 ? -7.599 -2.035 12.366 1.00 80.88 94 ARG A CA 1
ATOM 723 C C . ARG A 1 94 ? -7.978 -0.641 12.872 1.00 80.88 94 ARG A C 1
ATOM 725 O O . ARG A 1 94 ? -8.335 -0.543 14.035 1.00 80.88 94 ARG A O 1
ATOM 732 N N . SER A 1 95 ? -7.923 0.399 12.040 1.00 65.12 95 SER A N 1
ATOM 733 C CA . SER A 1 95 ? -8.372 1.741 12.457 1.00 65.12 95 SER A CA 1
ATOM 734 C C . SER A 1 95 ? -9.800 2.075 12.021 1.00 65.12 95 SER A C 1
ATOM 736 O O . SER A 1 95 ? -10.247 3.189 12.264 1.00 65.12 95 SER A O 1
ATOM 738 N N . GLU A 1 96 ? -10.506 1.149 11.362 1.00 59.56 96 GLU A N 1
ATOM 739 C CA . GLU A 1 96 ? -11.957 1.264 11.145 1.00 59.56 96 GLU A CA 1
ATOM 740 C C . GLU A 1 96 ? -12.770 0.750 12.355 1.00 59.56 96 GLU A C 1
ATOM 742 O O . GLU A 1 96 ? -13.987 0.925 12.380 1.00 59.56 96 GLU A O 1
ATOM 747 N N . ALA A 1 97 ? -12.113 0.112 13.335 1.00 45.12 97 ALA A N 1
ATOM 748 C CA . ALA A 1 97 ? -12.702 -0.440 14.560 1.00 45.12 97 ALA A CA 1
ATOM 749 C C . ALA A 1 97 ? -12.477 0.481 15.767 1.00 45.12 97 ALA A C 1
ATOM 751 O O . ALA A 1 97 ? -13.404 0.565 16.605 1.00 45.12 97 ALA A O 1
#

Radius of gyration: 12.65 Å; chains: 1; bounding box: 28×24×34 Å

Foldseek 3Di:
DPPVLVVLCCVACVVVQVVVVVLQKHFPDKDQDDPLSWIKTWIDHPPDTWIWTDDNQWTAIGDPPQVLCVVLVRRDTDNGDVVNNVSVVVSSVVVVD

Sequence (97 aa):
MNTSQSLEIEKAIGPLIQALAAHSIIAVGSQVSDSFGNFVVSFRGASKEFQIIRDRGQLIVGGPEQQELEQAGLFRAFPGFRELETPLMQWVKRSEA

pLDDT: mean 83.89, std 10.3, range [43.81, 92.94]

Secondary structure (DSSP, 8-state):
--HHHHHHHHHHHHHHHHHHHTTT-EEEEEEE-STT--EEEEEE-SS-EEEEEEETTEEEEESTTHHHHHHTT-SSEESSHHHHHHHHHHHHHHT--